Protein AF-Q5W5I7-F1 (afdb_monomer_lite)

Secondary structure (DSSP, 8-state):
-HHHHHHHHHTT-HHHHHHHHHHIIIIIIHHHHHHHHHHHT--BPPEEEEEEE--TTS-SPPEEEEEEES-BSS-----EEETTEEE-TT---PPP-----

Structure (mmCIF, N/CA/C/O backbone):
data_AF-Q5W5I7-F1
#
_entry.id   AF-Q5W5I7-F1
#
loop_
_atom_site.group_PDB
_atom_site.id
_atom_site.type_symbol
_atom_site.label_atom_id
_atom_site.label_alt_id
_atom_site.label_comp_id
_atom_site.label_asym_id
_atom_site.label_entity_id
_atom_site.label_seq_id
_atom_site.pdbx_PDB_ins_code
_atom_site.Cartn_x
_atom_site.Cartn_y
_atom_site.Cartn_z
_atom_site.occupancy
_atom_site.B_iso_or_equiv
_atom_site.auth_seq_id
_atom_site.auth_comp_id
_atom_site.auth_asym_id
_atom_site.auth_atom_id
_atom_site.pdbx_PDB_model_num
ATOM 1 N N . GLU A 1 1 ? 21.910 24.762 -19.775 1.00 78.44 1 GLU A N 1
ATOM 2 C CA . GLU A 1 1 ? 22.492 24.331 -21.070 1.00 78.44 1 GLU A CA 1
ATOM 3 C C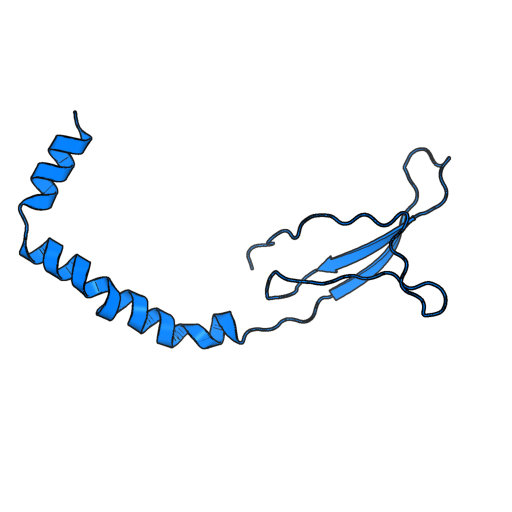 . GLU A 1 1 ? 22.920 22.861 -21.076 1.00 78.44 1 GLU A C 1
ATOM 5 O O . GLU A 1 1 ? 22.662 22.175 -22.059 1.00 78.44 1 GLU A O 1
ATOM 10 N N . GLU A 1 2 ? 23.474 22.331 -19.981 1.00 93.69 2 GLU A N 1
ATOM 11 C CA . GLU A 1 2 ? 23.962 20.941 -19.901 1.00 93.69 2 GLU A CA 1
ATOM 12 C C . GLU A 1 2 ? 22.920 19.862 -20.239 1.00 93.69 2 GLU A C 1
ATOM 14 O O . GLU A 1 2 ? 23.205 18.968 -21.033 1.00 93.69 2 GLU A O 1
ATOM 19 N N . GLY A 1 3 ? 21.687 19.967 -19.728 1.00 96.38 3 GLY A N 1
ATOM 20 C CA . GLY A 1 3 ? 20.622 18.998 -20.036 1.00 96.38 3 GLY A CA 1
ATOM 21 C C . GLY A 1 3 ? 20.327 18.863 -21.538 1.00 96.38 3 GLY A C 1
ATOM 22 O O . GLY A 1 3 ? 20.048 17.768 -22.022 1.00 96.38 3 GLY A O 1
ATOM 23 N N . VAL A 1 4 ? 20.475 19.951 -22.305 1.00 96.81 4 VAL A N 1
ATOM 24 C CA . VAL A 1 4 ? 20.296 19.941 -23.768 1.00 96.81 4 VAL A CA 1
ATOM 25 C C . VAL A 1 4 ? 21.453 19.216 -24.456 1.00 96.81 4 VAL A C 1
ATOM 27 O O . VAL A 1 4 ? 21.234 18.480 -25.416 1.00 96.81 4 VAL A O 1
ATOM 30 N N . MET A 1 5 ? 22.683 19.397 -23.970 1.00 96.25 5 MET A N 1
ATOM 31 C CA . MET A 1 5 ? 23.859 18.691 -24.482 1.00 96.25 5 MET A CA 1
ATOM 32 C C . MET A 1 5 ? 23.765 17.183 -24.216 1.00 96.25 5 MET A C 1
ATOM 34 O O . MET A 1 5 ? 23.986 16.392 -25.136 1.00 96.25 5 MET A O 1
ATOM 38 N N . TYR A 1 6 ? 23.375 16.783 -23.002 1.00 96.69 6 TYR A N 1
ATOM 39 C CA . TYR A 1 6 ? 23.155 15.375 -22.668 1.00 96.69 6 TYR A CA 1
ATOM 40 C C . TYR A 1 6 ? 22.057 14.755 -23.530 1.00 96.69 6 TYR A C 1
ATOM 42 O O . TYR A 1 6 ? 22.289 13.713 -24.138 1.00 96.69 6 TYR A O 1
ATOM 50 N N . ALA A 1 7 ? 20.911 15.428 -23.676 1.00 96.06 7 ALA A N 1
ATOM 51 C CA . ALA A 1 7 ? 19.825 14.949 -24.527 1.00 96.06 7 ALA A CA 1
ATOM 52 C C . ALA A 1 7 ? 20.258 14.807 -25.995 1.00 96.06 7 ALA A C 1
ATOM 54 O O . ALA A 1 7 ? 19.986 13.786 -26.620 1.00 96.06 7 ALA A O 1
ATOM 55 N N . LYS A 1 8 ? 20.989 15.785 -26.550 1.00 96.50 8 LYS A N 1
ATOM 56 C CA . LYS A 1 8 ? 21.516 15.701 -27.924 1.00 96.50 8 LYS A CA 1
ATOM 57 C C . LYS A 1 8 ? 22.454 14.516 -28.118 1.00 96.50 8 LYS A C 1
ATOM 59 O O . LYS A 1 8 ? 22.427 13.913 -29.183 1.00 96.50 8 LYS A O 1
ATOM 64 N N . ASN A 1 9 ? 23.295 14.206 -27.135 1.00 95.62 9 ASN A N 1
ATOM 65 C CA . ASN A 1 9 ? 24.205 13.068 -27.222 1.00 95.62 9 ASN A CA 1
ATOM 66 C C . ASN A 1 9 ? 23.467 11.738 -27.056 1.00 95.62 9 ASN A C 1
ATOM 68 O O . ASN A 1 9 ? 23.685 10.837 -27.859 1.00 95.62 9 ASN A O 1
ATOM 72 N N . PHE A 1 10 ? 22.554 11.647 -26.089 1.00 96.12 10 PHE A N 1
ATOM 73 C CA . PHE A 1 10 ? 21.711 10.472 -25.872 1.00 96.12 10 PHE A CA 1
ATOM 74 C C . PHE A 1 10 ? 20.850 10.151 -27.102 1.00 96.12 10 PHE A C 1
ATOM 76 O O . PHE A 1 10 ? 20.767 9.004 -27.526 1.00 96.12 10 PHE A O 1
ATOM 83 N N . ASN A 1 11 ? 20.294 11.179 -27.751 1.00 96.75 11 ASN A N 1
ATOM 84 C CA . ASN A 1 11 ? 19.416 11.017 -28.907 1.00 96.75 11 ASN A CA 1
ATOM 85 C C . ASN A 1 11 ? 20.130 10.554 -30.195 1.00 96.75 11 ASN A C 1
ATOM 87 O O . ASN A 1 11 ? 19.466 10.345 -31.210 1.00 96.75 11 ASN A O 1
ATOM 91 N N . LYS A 1 12 ? 21.463 10.417 -30.205 1.00 97.25 12 LYS A N 1
ATOM 92 C CA . LYS A 1 12 ? 22.208 9.966 -31.395 1.00 97.25 12 LYS A CA 1
ATOM 93 C C . LYS A 1 12 ? 22.068 8.468 -31.651 1.00 97.25 12 LYS A C 1
ATOM 95 O O . LYS A 1 12 ? 22.118 8.060 -32.808 1.00 97.25 12 LYS A O 1
ATOM 100 N N . ASP A 1 13 ? 21.881 7.664 -30.609 1.00 97.12 13 ASP A N 1
ATOM 101 C CA . ASP A 1 13 ? 21.774 6.212 -30.744 1.00 97.12 13 ASP A CA 1
ATOM 102 C C . ASP A 1 13 ? 20.312 5.780 -30.907 1.00 97.12 13 ASP A C 1
ATOM 104 O O . ASP A 1 13 ? 19.602 5.482 -29.948 1.00 97.12 13 ASP A O 1
ATOM 108 N N . GLN A 1 14 ? 19.844 5.758 -32.155 1.00 97.19 14 GLN A N 1
ATOM 109 C CA . GLN A 1 14 ? 18.462 5.388 -32.467 1.00 97.19 14 GLN A CA 1
ATOM 110 C C . GLN A 1 14 ? 18.147 3.918 -32.156 1.00 97.19 14 GLN A C 1
ATOM 112 O O . GLN A 1 14 ? 17.001 3.608 -31.832 1.00 97.19 14 GLN A O 1
ATOM 117 N N . ALA A 1 15 ? 19.138 3.022 -32.222 1.00 97.19 15 ALA A N 1
ATOM 118 C CA . ALA A 1 15 ? 18.942 1.608 -31.912 1.00 97.19 15 ALA A CA 1
ATOM 119 C C . ALA A 1 15 ? 18.702 1.417 -30.410 1.00 97.19 15 ALA A C 1
ATOM 121 O O . ALA A 1 15 ? 17.744 0.752 -30.013 1.00 97.19 15 ALA A O 1
ATOM 122 N N . TYR A 1 16 ? 19.506 2.084 -29.580 1.00 96.75 16 TYR A N 1
ATOM 123 C CA . TYR A 1 16 ? 19.314 2.082 -28.135 1.00 96.75 16 TYR A CA 1
ATOM 124 C C . TYR A 1 16 ? 17.979 2.722 -27.726 1.00 96.75 16 TYR A C 1
ATOM 126 O O . TYR A 1 16 ? 17.250 2.170 -26.902 1.00 96.75 16 TYR A O 1
ATOM 134 N N . LEU A 1 17 ? 17.593 3.844 -28.348 1.00 97.81 17 LEU A N 1
ATOM 135 C CA . LEU A 1 17 ? 16.282 4.456 -28.098 1.00 97.81 17 LEU A CA 1
ATOM 136 C C . LEU A 1 17 ? 15.119 3.532 -28.472 1.00 97.81 17 LEU A C 1
ATOM 138 O O . LEU A 1 17 ? 14.103 3.537 -27.778 1.00 97.81 17 LEU A O 1
ATOM 142 N N . GLN A 1 18 ? 15.237 2.770 -29.563 1.00 98.00 18 GLN A N 1
ATOM 143 C CA . GLN A 1 18 ? 14.204 1.809 -29.939 1.00 98.00 18 GLN A CA 1
ATOM 144 C C . GLN A 1 18 ? 14.100 0.691 -28.898 1.00 98.00 18 GLN A C 1
ATOM 146 O O . GLN A 1 18 ? 13.002 0.415 -28.426 1.00 98.00 18 GLN A O 1
ATOM 151 N N . GLN A 1 19 ? 15.233 0.153 -28.438 1.00 97.25 19 GLN A N 1
ATOM 152 C CA . GLN A 1 19 ? 15.253 -0.836 -27.362 1.00 97.25 19 GLN A CA 1
ATOM 153 C C . GLN A 1 19 ? 14.588 -0.308 -26.080 1.00 97.25 19 GLN A C 1
ATOM 155 O O . GLN A 1 19 ? 13.806 -1.026 -25.463 1.00 97.25 19 GLN A O 1
ATOM 160 N N . LEU A 1 20 ? 14.852 0.945 -25.685 1.00 97.25 20 LEU A N 1
ATOM 161 C CA . LEU A 1 20 ? 14.215 1.561 -24.514 1.00 97.25 20 LEU A CA 1
ATOM 162 C C . LEU A 1 20 ? 12.695 1.697 -24.663 1.00 97.25 20 LEU A C 1
ATOM 164 O O . LEU A 1 20 ? 11.973 1.514 -23.686 1.00 97.25 20 LEU A O 1
ATOM 168 N N . LYS A 1 21 ? 12.192 1.995 -25.866 1.00 97.25 21 LYS A N 1
ATOM 169 C CA . LYS A 1 21 ? 10.742 2.019 -26.122 1.00 97.25 21 LYS A CA 1
ATOM 170 C C . LYS A 1 21 ? 10.136 0.627 -25.963 1.00 97.25 21 LYS A C 1
ATOM 172 O O . LYS A 1 21 ? 9.094 0.485 -25.325 1.00 97.25 21 LYS A O 1
ATOM 177 N N . ASP A 1 22 ? 10.823 -0.390 -26.472 1.00 98.06 22 ASP A N 1
ATOM 178 C CA . ASP A 1 22 ? 10.365 -1.779 -26.427 1.00 98.06 22 ASP A CA 1
ATOM 179 C C . ASP A 1 22 ? 10.372 -2.356 -24.991 1.00 98.06 22 ASP A C 1
ATOM 181 O O . ASP A 1 22 ? 9.701 -3.358 -24.716 1.00 98.06 22 ASP A O 1
ATOM 185 N N . GLN A 1 23 ? 11.068 -1.720 -24.033 1.00 98.19 23 GLN A N 1
ATOM 186 C CA . GLN A 1 23 ? 11.055 -2.123 -22.616 1.00 98.19 23 GLN A CA 1
ATOM 187 C C . GLN A 1 23 ? 9.675 -2.008 -21.960 1.00 98.19 23 GLN A C 1
ATOM 189 O O . GLN A 1 23 ? 9.417 -2.718 -20.988 1.00 98.19 23 GLN A O 1
ATOM 194 N N . VAL A 1 24 ? 8.761 -1.183 -22.487 1.00 97.88 24 VAL A N 1
ATOM 195 C CA . VAL A 1 24 ? 7.383 -1.121 -21.967 1.00 97.88 24 VAL A CA 1
ATOM 196 C C . VAL A 1 24 ? 6.717 -2.494 -22.050 1.00 97.88 24 VAL A C 1
ATOM 198 O O . VAL A 1 24 ? 6.105 -2.943 -21.081 1.00 97.88 24 VAL A O 1
ATOM 201 N N . ASP A 1 25 ? 6.858 -3.177 -23.184 1.00 97.56 25 ASP A N 1
ATOM 202 C CA . ASP A 1 25 ? 6.236 -4.480 -23.405 1.00 97.56 25 ASP A CA 1
ATOM 203 C C . ASP A 1 25 ? 7.107 -5.621 -22.873 1.00 97.56 25 ASP A C 1
ATOM 205 O O . ASP A 1 25 ? 6.610 -6.517 -22.190 1.00 97.56 25 ASP A O 1
ATOM 209 N N . THR A 1 26 ? 8.412 -5.565 -23.145 1.00 97.00 26 THR A N 1
ATOM 210 C CA . THR A 1 26 ? 9.335 -6.670 -22.846 1.00 97.00 26 THR A CA 1
ATOM 211 C C . THR A 1 26 ? 9.760 -6.738 -21.382 1.00 97.00 26 THR A C 1
ATOM 213 O O . THR A 1 26 ? 10.040 -7.829 -20.893 1.00 97.00 26 THR A O 1
ATOM 216 N N . ILE A 1 27 ? 9.784 -5.605 -20.669 1.00 97.12 27 ILE A N 1
ATOM 217 C CA . ILE A 1 27 ? 10.179 -5.541 -19.256 1.00 97.12 27 ILE A CA 1
ATOM 218 C C . ILE A 1 27 ? 8.991 -5.159 -18.381 1.00 97.12 27 ILE A C 1
ATOM 220 O O . ILE A 1 27 ? 8.605 -5.945 -17.520 1.00 97.12 27 ILE A O 1
ATOM 224 N N . CYS A 1 28 ? 8.387 -3.984 -18.585 1.00 97.44 28 CYS A N 1
ATOM 225 C CA . CYS A 1 28 ? 7.385 -3.475 -17.648 1.00 97.44 28 CYS A CA 1
ATOM 226 C C . CYS A 1 28 ? 6.128 -4.349 -17.620 1.00 97.44 28 CYS A C 1
ATOM 228 O O . CYS A 1 28 ? 5.758 -4.829 -16.554 1.00 97.44 28 CYS A O 1
ATOM 230 N N . LYS A 1 29 ? 5.483 -4.594 -18.769 1.00 97.75 29 LYS A N 1
ATOM 231 C CA . LYS A 1 29 ? 4.270 -5.428 -18.826 1.00 97.75 29 LYS A CA 1
ATOM 232 C C . LYS A 1 29 ? 4.556 -6.884 -18.479 1.00 97.75 29 LYS A C 1
ATOM 234 O O . LYS A 1 29 ? 3.792 -7.467 -17.718 1.00 97.75 29 LYS A O 1
ATOM 239 N N . HIS A 1 30 ? 5.644 -7.447 -19.003 1.00 97.06 30 HIS A N 1
ATOM 240 C CA . HIS A 1 30 ? 6.043 -8.821 -18.706 1.00 97.06 30 HIS A CA 1
ATOM 241 C C . HIS A 1 30 ? 6.230 -9.050 -17.199 1.00 97.06 30 HIS A C 1
ATOM 243 O O . HIS A 1 30 ? 5.593 -9.929 -16.622 1.00 97.06 30 HIS A O 1
ATOM 249 N N . ASN A 1 31 ? 7.034 -8.210 -16.539 1.00 97.38 31 ASN A N 1
ATOM 250 C CA . ASN A 1 31 ? 7.272 -8.335 -15.103 1.00 97.38 31 ASN A CA 1
ATOM 251 C C . ASN A 1 31 ? 6.026 -7.980 -14.292 1.00 97.38 31 ASN A C 1
ATOM 253 O O . ASN A 1 31 ? 5.736 -8.662 -13.313 1.00 97.38 31 ASN A O 1
ATOM 257 N N . ALA A 1 32 ? 5.259 -6.962 -14.704 1.00 97.06 32 ALA A N 1
ATOM 258 C CA . ALA A 1 32 ? 3.994 -6.642 -14.053 1.00 97.06 32 ALA A CA 1
ATOM 259 C C . ALA A 1 32 ? 3.072 -7.863 -14.044 1.00 97.06 32 ALA A C 1
ATOM 261 O O . ALA A 1 32 ? 2.586 -8.209 -12.984 1.00 97.06 32 ALA A O 1
ATOM 262 N N . GLN A 1 33 ? 2.906 -8.573 -15.165 1.00 96.50 33 GLN A N 1
ATOM 263 C CA . GLN A 1 33 ? 2.093 -9.795 -15.223 1.00 96.50 33 GLN A CA 1
ATOM 264 C C . GLN A 1 33 ? 2.603 -10.908 -14.297 1.00 96.50 33 GLN A C 1
ATOM 266 O O . GLN A 1 33 ? 1.794 -11.599 -13.685 1.00 96.50 33 GLN A O 1
ATOM 271 N N . ILE A 1 34 ? 3.924 -11.078 -14.179 1.00 97.00 34 ILE A N 1
ATOM 272 C CA . ILE A 1 34 ? 4.527 -12.081 -13.286 1.00 97.00 34 ILE A CA 1
ATOM 273 C C . ILE A 1 34 ? 4.239 -11.758 -11.813 1.00 97.00 34 ILE A C 1
ATOM 275 O O . ILE A 1 34 ? 3.931 -12.663 -11.039 1.00 97.00 34 ILE A O 1
ATOM 279 N N . PHE A 1 35 ? 4.331 -10.483 -11.426 1.00 96.69 35 PHE A N 1
ATOM 280 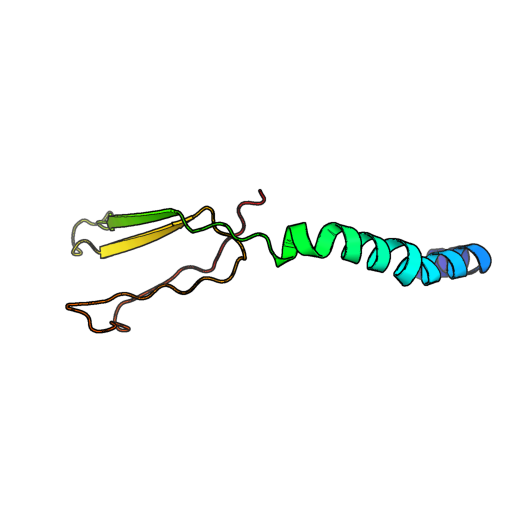C CA . PHE A 1 35 ? 4.204 -10.048 -10.032 1.00 96.69 35 PHE A CA 1
ATOM 281 C C . PHE A 1 35 ? 2.808 -9.532 -9.650 1.00 96.69 35 PHE A C 1
ATOM 283 O O . PHE A 1 35 ? 2.581 -9.258 -8.474 1.00 96.69 35 PHE A O 1
ATOM 290 N N . ASP A 1 36 ? 1.871 -9.411 -10.599 1.00 95.69 36 ASP A N 1
ATOM 291 C CA . ASP A 1 36 ? 0.581 -8.737 -10.390 1.00 95.69 36 ASP A CA 1
ATOM 292 C C . ASP A 1 36 ? -0.193 -9.354 -9.225 1.00 95.69 36 ASP A C 1
ATOM 294 O O . ASP A 1 36 ? -0.598 -8.633 -8.321 1.00 95.69 36 ASP A O 1
ATOM 298 N N . SER A 1 37 ? -0.315 -10.683 -9.184 1.00 95.38 37 SER A N 1
ATOM 299 C CA . SER A 1 37 ? -1.029 -11.389 -8.107 1.00 95.38 37 SER A CA 1
ATOM 300 C C . SER A 1 37 ? -0.350 -11.234 -6.744 1.00 95.38 37 SER A C 1
ATOM 302 O O . SER A 1 37 ? -1.017 -11.013 -5.735 1.00 95.38 37 SER A O 1
ATOM 304 N N . ALA A 1 38 ? 0.986 -11.263 -6.701 1.00 93.25 38 ALA A N 1
ATOM 305 C CA . ALA A 1 38 ? 1.750 -11.097 -5.465 1.00 93.25 38 ALA A CA 1
ATOM 306 C C . ALA A 1 38 ? 1.562 -9.708 -4.827 1.00 93.25 38 ALA A C 1
ATOM 308 O O . ALA A 1 38 ? 1.784 -9.555 -3.627 1.00 93.25 38 ALA A O 1
ATOM 309 N N . VAL A 1 39 ? 1.146 -8.713 -5.618 1.00 93.00 39 VAL A N 1
ATOM 310 C CA . VAL A 1 39 ? 0.843 -7.354 -5.154 1.00 93.00 39 VAL A CA 1
ATOM 311 C C . VAL A 1 39 ? -0.664 -7.155 -4.991 1.00 93.00 39 VAL A C 1
ATOM 313 O O . VAL A 1 39 ? -1.115 -6.783 -3.918 1.00 93.00 39 VAL A O 1
ATOM 316 N N . ARG A 1 40 ? -1.469 -7.406 -6.028 1.00 93.25 40 ARG A N 1
ATOM 317 C CA . ARG A 1 40 ? -2.909 -7.103 -6.041 1.00 93.25 40 ARG A CA 1
ATOM 318 C C . ARG A 1 40 ? -3.750 -8.042 -5.196 1.00 93.25 40 ARG A C 1
ATOM 320 O O . ARG A 1 40 ? -4.720 -7.586 -4.597 1.00 93.25 40 ARG A O 1
ATOM 327 N N . ASP A 1 41 ? -3.397 -9.323 -5.169 1.00 94.88 41 ASP A N 1
ATOM 328 C CA . ASP A 1 41 ? -4.184 -10.335 -4.462 1.00 94.88 41 ASP A CA 1
ATOM 329 C C . ASP A 1 41 ? -3.702 -10.512 -3.017 1.00 94.88 41 ASP A C 1
ATOM 331 O O . ASP A 1 41 ? -4.400 -11.108 -2.190 1.00 94.88 41 ASP A O 1
ATOM 335 N N . LYS A 1 42 ? -2.523 -9.966 -2.677 1.00 94.75 42 LYS A N 1
ATOM 336 C CA . LYS A 1 42 ? -2.027 -9.940 -1.300 1.00 94.75 42 LYS A CA 1
ATOM 337 C C . LYS A 1 42 ? -3.038 -9.194 -0.439 1.00 94.75 42 LYS A C 1
ATOM 339 O O . LYS A 1 42 ? -3.411 -8.060 -0.711 1.00 94.75 42 LYS A O 1
ATOM 344 N N . THR A 1 43 ? -3.487 -9.855 0.618 1.00 96.12 43 THR A N 1
ATOM 345 C CA . THR A 1 43 ? -4.350 -9.260 1.633 1.00 96.12 43 THR A CA 1
ATOM 346 C C . THR A 1 43 ? -3.841 -9.689 2.992 1.00 96.12 43 THR A C 1
ATOM 348 O O . THR A 1 43 ? -3.714 -10.884 3.265 1.00 96.12 43 THR A O 1
ATOM 351 N N . VAL A 1 44 ? -3.574 -8.713 3.850 1.00 96.06 44 VAL A N 1
ATOM 352 C CA . VAL A 1 44 ? -3.174 -8.945 5.237 1.00 96.06 44 VAL A CA 1
ATOM 353 C C . VAL A 1 44 ? -4.217 -8.289 6.128 1.00 96.06 44 VAL A C 1
ATOM 355 O O . VAL A 1 44 ? -4.574 -7.126 5.937 1.00 96.06 44 VAL A O 1
ATOM 358 N N . LYS A 1 45 ? -4.775 -9.070 7.057 1.00 96.69 45 LYS A N 1
ATOM 359 C CA . LYS A 1 45 ? -5.801 -8.578 7.981 1.00 96.69 45 LYS A CA 1
ATOM 360 C C . LYS A 1 45 ? -5.156 -7.650 9.012 1.00 96.69 45 LYS A C 1
ATOM 362 O O . LYS A 1 45 ? -4.132 -8.043 9.560 1.00 96.69 45 LYS A O 1
ATOM 367 N N . PRO A 1 46 ? -5.786 -6.512 9.354 1.00 96.62 46 PRO A N 1
ATOM 368 C CA . PRO A 1 46 ? -5.241 -5.613 10.357 1.00 96.62 46 PRO A CA 1
ATOM 369 C C . PRO A 1 46 ? -5.193 -6.259 11.732 1.00 96.62 46 PRO A C 1
ATOM 371 O O . PRO A 1 46 ? -6.160 -6.883 12.184 1.00 96.62 46 PRO A O 1
ATOM 374 N N . MET A 1 47 ? -4.096 -6.004 12.432 1.00 96.44 47 MET A N 1
ATOM 375 C CA . MET A 1 47 ? -4.023 -6.162 13.871 1.00 96.44 47 MET A CA 1
ATOM 376 C C . MET A 1 47 ? -4.606 -4.909 14.528 1.00 96.44 47 MET A C 1
ATOM 378 O O . MET A 1 47 ? -4.096 -3.803 14.351 1.00 96.44 47 MET A O 1
ATOM 382 N N . VAL A 1 48 ? -5.693 -5.080 15.283 1.00 97.19 48 VAL A N 1
ATOM 383 C CA . VAL A 1 48 ? -6.428 -3.968 15.898 1.00 97.19 48 VAL A CA 1
ATOM 384 C C . VAL A 1 48 ? -6.268 -3.996 17.410 1.00 97.19 48 VAL A C 1
ATOM 386 O O . VAL A 1 48 ? -6.583 -4.992 18.059 1.00 97.19 48 VAL A O 1
ATOM 389 N N . THR A 1 49 ? -5.833 -2.873 17.976 1.00 97.38 49 THR A N 1
ATOM 390 C CA . THR A 1 49 ? -5.755 -2.658 19.423 1.00 97.38 49 THR A CA 1
ATOM 391 C C . THR A 1 49 ? -6.672 -1.515 19.833 1.00 97.38 49 THR A C 1
ATOM 393 O O . THR A 1 49 ? -6.602 -0.420 19.277 1.00 97.38 49 THR A O 1
ATOM 396 N N . LEU A 1 50 ? -7.511 -1.759 20.840 1.00 96.94 50 LEU A N 1
ATOM 397 C CA . LEU A 1 50 ? -8.359 -0.748 21.461 1.00 96.94 50 LEU A CA 1
ATOM 398 C C . LEU A 1 50 ? -7.812 -0.404 22.848 1.00 96.94 50 LEU A C 1
ATOM 400 O O . LEU A 1 50 ? -7.650 -1.287 23.689 1.00 96.94 50 LEU A O 1
ATOM 404 N N . SER A 1 51 ? -7.557 0.877 23.100 1.00 95.44 51 SER A N 1
ATOM 405 C CA . SER A 1 51 ? -7.022 1.350 24.379 1.00 95.44 51 SER A CA 1
ATOM 406 C C . SER A 1 51 ? -7.733 2.609 24.868 1.00 95.44 51 SER A C 1
ATOM 408 O O . SER A 1 51 ? -8.212 3.417 24.077 1.00 95.44 51 SER A O 1
ATOM 410 N N . ALA A 1 52 ? -7.814 2.775 26.189 1.00 94.88 52 ALA A N 1
ATOM 411 C CA . ALA A 1 52 ? -8.239 4.024 26.812 1.00 94.88 52 ALA A CA 1
ATOM 412 C C . ALA A 1 52 ? -7.003 4.884 27.099 1.00 94.88 52 ALA A C 1
ATOM 414 O O . ALA A 1 52 ? -6.146 4.502 27.898 1.00 94.88 52 ALA A O 1
ATOM 415 N N . VAL A 1 53 ? -6.920 6.048 26.463 1.00 92.44 53 VAL A N 1
ATOM 416 C CA . VAL A 1 53 ? -5.779 6.961 26.559 1.00 92.44 53 VAL A CA 1
ATOM 417 C C . VAL A 1 53 ? -6.204 8.208 27.324 1.00 92.44 53 VAL A C 1
ATOM 419 O O . VAL A 1 53 ? -7.193 8.855 26.982 1.00 92.44 53 VAL A O 1
ATOM 422 N N . LYS A 1 54 ? -5.459 8.559 28.374 1.00 90.25 54 LYS A N 1
ATOM 423 C CA . LYS A 1 54 ? -5.618 9.837 29.079 1.00 90.25 54 LYS A CA 1
ATOM 424 C C . LYS A 1 54 ? -4.618 10.843 28.534 1.00 90.25 54 LYS A C 1
ATOM 426 O O . LYS A 1 54 ? -3.454 10.504 28.332 1.00 90.25 54 LYS A O 1
ATOM 431 N N . GLN A 1 55 ? -5.062 12.078 28.334 1.00 83.12 55 GLN A N 1
ATOM 432 C CA . GLN A 1 55 ? -4.147 13.165 28.004 1.00 83.12 55 GLN A CA 1
ATOM 433 C C . GLN A 1 55 ? -3.213 13.453 29.186 1.00 83.12 55 GLN A C 1
ATOM 435 O O . GLN A 1 55 ? -3.577 13.244 30.346 1.00 83.12 55 GLN A O 1
ATOM 440 N N . ALA A 1 56 ? -2.008 13.943 28.885 1.00 81.06 56 ALA A N 1
ATOM 441 C CA . ALA A 1 56 ? -0.968 14.206 29.881 1.00 81.06 56 ALA A CA 1
ATOM 442 C C . ALA A 1 56 ? -1.396 15.221 30.957 1.00 81.06 56 ALA A C 1
ATOM 444 O O . ALA A 1 56 ? -0.872 15.199 32.067 1.00 81.06 56 ALA A O 1
ATOM 445 N N . ASP A 1 57 ? -2.361 16.090 30.648 1.00 82.94 57 ASP A N 1
ATOM 446 C CA . ASP A 1 57 ? -2.884 17.077 31.591 1.00 82.94 57 ASP A CA 1
ATOM 447 C C . ASP A 1 57 ? -3.799 16.482 32.677 1.00 82.94 57 ASP A C 1
ATOM 449 O O . ASP A 1 57 ? -4.088 17.159 33.664 1.00 82.94 57 ASP A O 1
ATOM 453 N N . GLY A 1 58 ? -4.265 15.237 32.506 1.00 78.31 58 GLY A N 1
ATOM 454 C CA . GLY A 1 58 ? -5.133 14.512 33.437 1.00 78.31 58 GLY A CA 1
ATOM 455 C C . GLY A 1 58 ? -6.511 15.139 33.690 1.00 78.31 58 GLY A C 1
ATOM 456 O O . GLY A 1 58 ? -7.288 14.583 34.467 1.00 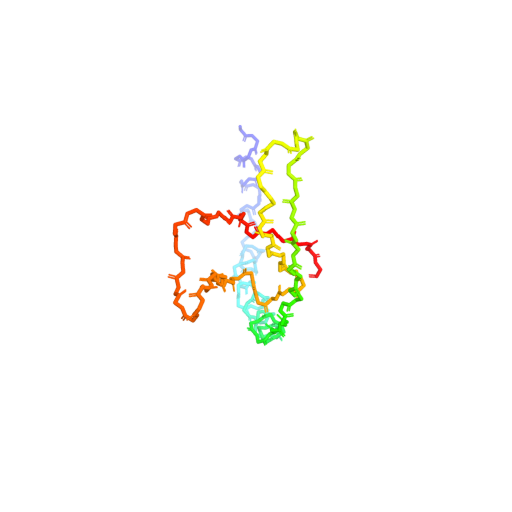78.31 58 GLY A O 1
ATOM 457 N N . ARG A 1 59 ? -6.824 16.281 33.065 1.00 84.25 59 ARG A N 1
ATOM 458 C CA . ARG A 1 59 ? -8.069 17.040 33.274 1.00 84.25 59 ARG A CA 1
ATOM 459 C C . ARG A 1 59 ? -9.193 16.543 32.381 1.00 84.25 59 ARG A C 1
ATOM 461 O O . ARG A 1 59 ? -10.359 16.627 32.759 1.00 84.25 59 ARG A O 1
ATOM 468 N N . HIS A 1 60 ? -8.838 16.026 31.212 1.00 83.19 60 HIS A N 1
ATOM 469 C CA . HIS A 1 60 ? -9.797 15.498 30.258 1.00 83.19 60 HIS A CA 1
ATOM 470 C C . HIS A 1 60 ? -10.108 14.021 30.549 1.00 83.19 60 HIS A C 1
ATOM 472 O O . HIS A 1 60 ? -9.211 13.265 30.946 1.00 83.19 60 HIS A O 1
ATOM 478 N N . PRO A 1 61 ? -11.363 13.578 30.340 1.00 86.81 61 PRO A N 1
ATOM 479 C CA . PRO A 1 61 ? -11.701 12.161 30.355 1.00 86.81 61 PRO A CA 1
ATOM 480 C C . PRO A 1 61 ? -10.825 11.357 29.388 1.00 86.81 61 PRO A C 1
ATOM 482 O O . PRO A 1 61 ? -10.317 11.886 28.399 1.00 86.81 61 PRO A O 1
ATOM 485 N N . ALA A 1 62 ? -10.664 10.062 29.665 1.00 89.81 62 ALA A N 1
ATOM 486 C CA . ALA A 1 62 ? -9.969 9.175 28.741 1.00 89.81 62 ALA A CA 1
ATOM 487 C C . ALA A 1 62 ? -10.723 9.103 27.404 1.00 89.81 62 ALA A C 1
ATOM 489 O O . ALA A 1 62 ? -11.950 8.994 27.386 1.00 89.81 62 ALA A O 1
ATOM 490 N N . VAL A 1 63 ? -9.976 9.121 26.304 1.00 92.06 63 VAL A N 1
ATOM 491 C CA . VAL A 1 63 ? -10.493 8.874 24.956 1.00 92.06 63 VAL A CA 1
ATOM 492 C C . VAL A 1 63 ? -10.196 7.436 24.552 1.00 92.06 63 VAL A C 1
ATOM 494 O O . VAL A 1 63 ? -9.215 6.844 25.006 1.00 92.06 63 VAL A O 1
ATOM 497 N N . LEU A 1 64 ? -11.044 6.859 23.706 1.00 94.56 64 LEU A N 1
ATOM 498 C CA . LEU A 1 64 ? -10.764 5.556 23.115 1.00 94.56 64 LEU A CA 1
ATOM 499 C C . LEU A 1 64 ? -9.885 5.746 21.879 1.00 94.56 64 LEU A C 1
ATOM 501 O O . LEU A 1 64 ? -10.222 6.516 20.984 1.00 94.56 64 LEU A O 1
ATOM 505 N N . MET A 1 65 ? -8.770 5.027 21.833 1.00 95.44 65 MET A N 1
ATOM 506 C CA . MET A 1 65 ? -7.857 4.993 20.700 1.00 95.44 65 MET A CA 1
ATOM 507 C C . MET A 1 65 ? -7.905 3.603 20.070 1.00 95.44 65 MET A C 1
ATOM 509 O O . MET A 1 65 ? -7.615 2.603 20.730 1.00 95.44 65 MET A O 1
ATOM 513 N N . CYS A 1 66 ? -8.296 3.560 18.798 1.00 96.19 66 CYS A N 1
ATOM 514 C CA . CYS A 1 66 ? -8.241 2.370 17.960 1.00 96.19 66 CYS A CA 1
ATOM 515 C C . CYS A 1 66 ? -7.002 2.473 17.074 1.00 96.19 66 CYS A C 1
ATOM 517 O O . CYS A 1 66 ? -6.939 3.347 16.210 1.00 96.19 66 CYS A O 1
ATOM 519 N N . SER A 1 67 ? -6.044 1.579 17.278 1.00 96.00 67 SER A N 1
ATOM 520 C CA . SER A 1 67 ? -4.846 1.483 16.452 1.00 96.00 67 SER A CA 1
ATOM 521 C C . SER A 1 67 ? -4.943 0.248 15.562 1.00 96.00 67 SER A C 1
ATOM 523 O O . SER A 1 67 ? -5.182 -0.847 16.071 1.00 96.00 67 SER A O 1
ATOM 525 N N . ALA A 1 68 ? -4.780 0.424 14.251 1.00 96.62 68 ALA A N 1
ATOM 526 C CA . ALA A 1 68 ? -4.783 -0.648 13.259 1.00 96.62 68 ALA A CA 1
ATOM 527 C C . ALA A 1 68 ? -3.419 -0.694 12.559 1.00 96.62 68 ALA A C 1
ATOM 529 O O . ALA A 1 68 ? -2.983 0.319 12.016 1.00 96.62 68 ALA A O 1
ATOM 530 N N . TYR A 1 69 ? -2.764 -1.853 12.592 1.00 95.38 69 TYR A N 1
ATOM 531 C CA . TYR A 1 69 ? -1.417 -2.071 12.056 1.00 95.38 69 TYR A CA 1
ATOM 532 C C . TYR A 1 69 ? -1.359 -3.340 11.204 1.00 95.38 69 TYR A C 1
ATOM 534 O O . TYR A 1 69 ? -2.298 -4.139 11.237 1.00 95.38 69 TYR A O 1
ATOM 542 N N . GLU A 1 70 ? -0.251 -3.520 10.479 1.00 95.00 70 GLU A N 1
ATOM 543 C CA . GLU A 1 70 ? 0.088 -4.757 9.759 1.00 95.00 70 GLU A CA 1
ATOM 544 C C . GLU A 1 70 ? -1.017 -5.201 8.791 1.00 95.00 70 GLU A C 1
ATOM 546 O O . GLU A 1 70 ? -1.458 -6.350 8.788 1.00 95.00 70 GLU A O 1
ATOM 551 N N . PHE A 1 71 ? -1.527 -4.268 7.989 1.00 95.31 71 PHE A N 1
ATOM 552 C CA . PHE A 1 71 ? -2.556 -4.561 7.000 1.00 95.31 71 PHE A CA 1
ATOM 553 C C . PHE A 1 71 ? -2.126 -4.144 5.607 1.00 95.31 71 PHE A C 1
ATOM 555 O O . PHE A 1 71 ? -1.380 -3.191 5.410 1.00 95.31 71 PHE A O 1
ATOM 562 N N . TYR A 1 72 ? -2.650 -4.865 4.626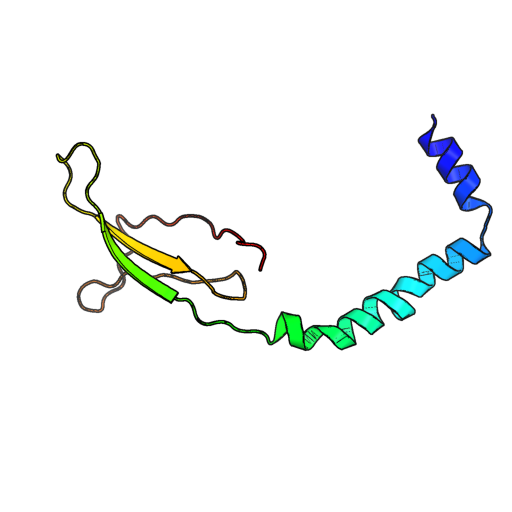 1.00 95.81 72 TYR A N 1
ATOM 563 C CA . TYR A 1 72 ? -2.426 -4.584 3.220 1.00 95.81 72 TYR A CA 1
ATOM 564 C C . TYR A 1 72 ? -3.677 -4.993 2.433 1.00 95.81 72 TYR A C 1
ATOM 566 O O . TYR A 1 72 ? -4.227 -6.065 2.721 1.00 95.81 72 TYR A O 1
ATOM 574 N N . PRO A 1 73 ? -4.124 -4.206 1.436 1.00 94.31 73 PRO A N 1
ATOM 575 C CA . PRO A 1 73 ? -3.539 -2.948 0.943 1.00 94.31 73 PRO A CA 1
ATOM 576 C C . PRO A 1 73 ? -3.797 -1.739 1.866 1.00 94.31 73 PRO A C 1
ATOM 578 O O . PRO A 1 73 ? -4.554 -1.837 2.823 1.00 94.31 73 PRO A O 1
ATOM 581 N N . GLU A 1 74 ? -3.202 -0.586 1.537 1.00 92.56 74 GLU A N 1
ATOM 582 C CA . GLU A 1 74 ? -3.231 0.670 2.322 1.00 92.56 74 GLU A CA 1
ATOM 583 C C . GLU A 1 74 ? -4.635 1.160 2.711 1.00 92.56 74 GLU A C 1
ATOM 585 O O . GLU A 1 74 ? -4.811 1.816 3.731 1.00 92.56 74 GLU A O 1
ATOM 590 N N . LYS A 1 75 ? -5.662 0.876 1.906 1.00 91.81 75 LYS A N 1
ATOM 591 C CA . LYS A 1 75 ? -7.000 1.426 2.152 1.00 91.81 75 LYS A CA 1
ATOM 592 C C . LYS A 1 75 ? -7.721 0.653 3.250 1.00 91.81 75 LYS A C 1
ATOM 594 O O . LYS A 1 75 ? -8.072 -0.511 3.060 1.00 91.81 75 LYS A O 1
ATOM 599 N N . ILE A 1 76 ? -8.068 1.346 4.333 1.00 94.62 76 ILE A N 1
ATOM 600 C CA . ILE A 1 76 ? -8.870 0.814 5.439 1.00 94.62 76 ILE A CA 1
ATOM 601 C C . ILE A 1 76 ? -10.053 1.734 5.759 1.00 94.62 76 ILE A C 1
ATOM 603 O O . ILE A 1 76 ? -10.044 2.931 5.485 1.00 94.62 76 ILE A O 1
ATOM 607 N N . LYS A 1 77 ? -11.115 1.170 6.341 1.00 93.94 77 LYS A N 1
ATOM 608 C CA . LYS A 1 77 ? -12.240 1.934 6.887 1.00 93.94 77 LYS A CA 1
ATOM 609 C C . LYS A 1 77 ? -12.448 1.558 8.345 1.00 93.94 77 LYS A C 1
ATOM 611 O O . LYS A 1 77 ? -12.720 0.399 8.648 1.00 93.94 77 LYS A O 1
ATOM 616 N N . VAL A 1 78 ? -12.379 2.550 9.227 1.00 94.62 78 VAL A N 1
ATOM 617 C CA . VAL A 1 78 ? -12.625 2.394 10.665 1.00 94.62 78 VAL A CA 1
ATOM 618 C C . VAL A 1 78 ? -13.901 3.146 11.035 1.00 94.62 78 VAL A C 1
ATOM 620 O O . VAL A 1 78 ? -14.128 4.266 10.582 1.00 94.62 78 VAL A O 1
ATOM 623 N N . SER A 1 79 ? -14.758 2.526 11.843 1.00 95.19 79 SER A N 1
ATOM 624 C CA . SER A 1 79 ? -15.999 3.132 12.334 1.00 95.19 79 SER A CA 1
ATOM 625 C C . SER A 1 79 ? -16.195 2.831 13.810 1.00 95.19 79 SER A C 1
ATOM 627 O O . SER A 1 79 ? -15.992 1.697 14.240 1.00 95.19 79 SER A O 1
ATOM 629 N N . TRP A 1 80 ? -16.661 3.825 14.560 1.00 96.31 80 TRP A N 1
ATOM 630 C CA . TRP A 1 80 ? -17.045 3.660 15.956 1.00 96.31 80 TRP A CA 1
ATOM 631 C C . TRP A 1 80 ? -18.537 3.396 16.070 1.00 96.31 80 TRP A C 1
ATOM 633 O O . TRP A 1 80 ? -19.340 4.036 15.392 1.00 96.31 80 TRP A O 1
ATOM 643 N N . LEU A 1 81 ? -18.903 2.453 16.936 1.00 96.31 81 LEU A N 1
ATOM 644 C CA . LEU A 1 81 ? -20.292 2.146 17.245 1.00 96.31 81 LEU A CA 1
ATOM 645 C C . LEU A 1 81 ? -20.547 2.374 18.736 1.00 96.31 81 LEU A C 1
ATOM 647 O O . LEU A 1 81 ? -19.738 1.986 19.581 1.00 96.31 81 LEU A O 1
ATOM 651 N N . ARG A 1 82 ? -21.700 2.956 19.063 1.00 95.19 82 ARG A N 1
ATOM 652 C CA . ARG A 1 82 ? -22.228 3.053 20.427 1.00 95.19 82 ARG A CA 1
ATOM 653 C C . ARG A 1 82 ? -23.583 2.367 20.444 1.00 95.19 82 ARG A C 1
ATOM 655 O O . ARG A 1 82 ? -24.493 2.789 19.745 1.00 95.19 82 ARG A O 1
ATOM 662 N N . ASN A 1 83 ? -23.702 1.290 21.219 1.00 96.50 83 ASN A N 1
ATOM 663 C CA . ASN A 1 83 ? -24.919 0.471 21.288 1.00 96.50 83 ASN A CA 1
ATOM 664 C C . ASN A 1 83 ? -25.405 -0.032 19.912 1.00 96.50 83 ASN A C 1
ATOM 666 O O . ASN A 1 83 ? -26.601 -0.153 19.679 1.00 96.50 83 ASN A O 1
ATOM 670 N N . GLY A 1 84 ? -24.474 -0.319 18.997 1.00 96.31 84 GLY A N 1
ATOM 671 C CA . GLY A 1 84 ? -24.787 -0.791 17.644 1.00 96.31 84 GLY A CA 1
ATOM 672 C C . GLY A 1 84 ? -25.027 0.314 16.608 1.00 96.31 84 GLY A C 1
ATOM 673 O O . GLY A 1 84 ? -25.073 0.010 15.420 1.00 96.31 84 GLY A O 1
ATOM 674 N N . GLU A 1 85 ? -25.106 1.582 17.014 1.00 97.44 85 GLU A N 1
ATOM 675 C CA . GLU A 1 85 ? -25.290 2.716 16.102 1.00 97.44 85 GLU A CA 1
ATOM 676 C C . GLU A 1 85 ? -23.958 3.403 15.784 1.00 97.44 85 GLU A C 1
ATOM 678 O O . GLU A 1 85 ? -23.118 3.586 16.668 1.00 97.44 85 GLU A O 1
ATOM 683 N N . VAL A 1 86 ? -23.755 3.785 14.519 1.00 96.88 86 VAL A N 1
ATOM 684 C CA . VAL A 1 86 ? -22.525 4.453 14.065 1.00 96.88 86 VAL A CA 1
ATOM 685 C C . VAL A 1 86 ? -22.434 5.853 14.667 1.00 96.88 86 VAL A C 1
ATOM 687 O O . VAL A 1 86 ? -23.350 6.660 14.528 1.00 96.88 86 VAL A O 1
ATOM 690 N N . VAL A 1 87 ? -21.292 6.159 15.280 1.00 96.06 87 VAL A N 1
ATOM 691 C CA . VAL A 1 87 ? -20.981 7.485 15.819 1.00 96.06 87 VAL A CA 1
ATOM 692 C C . VAL A 1 87 ? -19.983 8.177 14.900 1.00 96.06 87 VAL A C 1
ATOM 694 O O . VAL A 1 87 ? -18.913 7.643 14.612 1.00 96.06 87 VAL A O 1
ATOM 697 N N . THR A 1 88 ? -20.334 9.381 14.454 1.00 94.44 88 THR A N 1
ATOM 698 C CA . THR A 1 88 ? -19.477 10.231 13.610 1.00 94.44 88 THR A CA 1
ATOM 699 C C . THR A 1 88 ? -19.039 11.516 14.310 1.00 94.44 88 THR A C 1
ATOM 701 O O . THR A 1 88 ? -18.145 12.201 13.827 1.00 94.44 88 THR A O 1
ATOM 704 N N . THR A 1 89 ? -19.676 11.868 15.427 1.00 92.75 89 THR A N 1
ATOM 705 C CA . THR A 1 89 ? -19.332 13.039 16.241 1.00 92.75 89 THR A CA 1
ATOM 706 C C . THR A 1 89 ? -18.153 12.721 17.153 1.00 92.75 89 THR A C 1
ATOM 708 O O . THR A 1 89 ? -18.092 11.624 17.705 1.00 92.75 89 THR A O 1
ATOM 711 N N . ASP A 1 90 ? -17.247 13.682 17.340 1.00 87.94 90 ASP A N 1
ATOM 712 C CA . ASP A 1 90 ? -16.077 13.567 18.227 1.00 87.94 90 ASP A CA 1
ATOM 713 C C . ASP A 1 90 ? -15.134 12.393 17.893 1.00 87.94 90 ASP A C 1
ATOM 715 O O . ASP A 1 90 ? -14.426 11.874 18.756 1.00 87.94 90 ASP A O 1
ATOM 719 N N . VAL A 1 91 ? -15.110 11.979 16.622 1.00 93.00 91 VAL A N 1
ATOM 720 C CA . VAL A 1 91 ? -14.181 10.979 16.088 1.00 93.00 91 VAL A CA 1
ATOM 721 C C . VAL A 1 91 ? -13.136 11.682 15.234 1.00 93.00 91 VAL A C 1
ATOM 723 O O . VAL A 1 91 ? -13.466 12.445 14.328 1.00 93.00 91 VAL A O 1
ATOM 726 N N . THR A 1 92 ? -11.869 11.381 15.490 1.00 92.94 92 THR A N 1
ATOM 727 C CA . THR A 1 92 ? -10.746 11.796 14.649 1.00 92.94 92 THR A CA 1
ATOM 728 C C . THR A 1 92 ? -9.981 10.572 14.161 1.00 92.94 92 THR A C 1
ATOM 730 O O . THR A 1 92 ? -10.046 9.489 14.746 1.00 92.94 92 THR A O 1
ATOM 733 N N . SER A 1 93 ? -9.287 10.715 13.037 1.00 92.81 93 SER A N 1
ATOM 734 C CA . SER A 1 93 ? -8.452 9.662 12.461 1.00 92.81 93 SER A CA 1
ATOM 735 C C . SER A 1 93 ? -7.177 10.280 11.913 1.00 92.81 93 SER A C 1
ATOM 737 O O . SER A 1 93 ? -7.182 11.419 11.444 1.00 92.81 93 SER A O 1
ATOM 739 N N . THR A 1 94 ? -6.082 9.540 12.008 1.00 92.50 94 THR A N 1
ATOM 740 C CA . THR A 1 94 ? -4.831 9.882 11.333 1.00 92.50 94 THR A CA 1
ATOM 741 C C . THR A 1 94 ? -4.861 9.353 9.905 1.00 92.50 94 THR A C 1
ATOM 743 O O . THR A 1 94 ? -5.615 8.427 9.608 1.00 92.50 94 THR A O 1
ATOM 746 N N . MET A 1 95 ? -4.033 9.929 9.033 1.00 91.12 95 MET A N 1
ATOM 747 C CA . MET A 1 95 ? -3.771 9.333 7.721 1.00 91.12 95 MET A CA 1
ATOM 748 C C . MET A 1 95 ? -3.071 7.983 7.893 1.00 91.12 95 MET A C 1
ATOM 750 O O . MET A 1 95 ? -2.352 7.770 8.877 1.00 91.12 95 MET A O 1
ATOM 754 N N . GLU A 1 96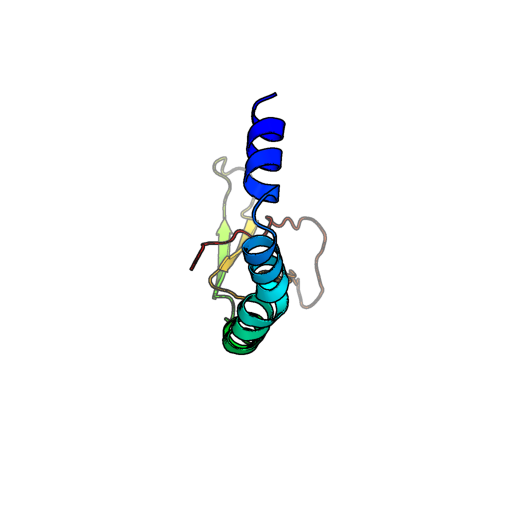 ? -3.284 7.090 6.935 1.00 91.25 96 GLU A N 1
ATOM 755 C CA . GLU A 1 96 ? -2.549 5.840 6.817 1.00 91.25 96 GLU A CA 1
ATOM 756 C C . GLU A 1 96 ? -1.055 6.126 6.595 1.00 91.25 96 GLU A C 1
ATOM 758 O O . GLU A 1 96 ? -0.672 7.101 5.944 1.00 91.25 96 GLU A O 1
ATOM 763 N N . MET A 1 97 ? -0.194 5.300 7.188 1.00 92.12 97 MET A N 1
ATOM 764 C CA . MET A 1 97 ? 1.258 5.435 7.081 1.00 92.12 97 MET A CA 1
ATOM 765 C C . MET A 1 97 ? 1.844 4.089 6.680 1.00 92.12 97 MET A C 1
ATOM 767 O O . MET A 1 97 ? 1.599 3.095 7.358 1.00 92.12 97 MET A O 1
ATOM 771 N N . ALA A 1 98 ? 2.617 4.076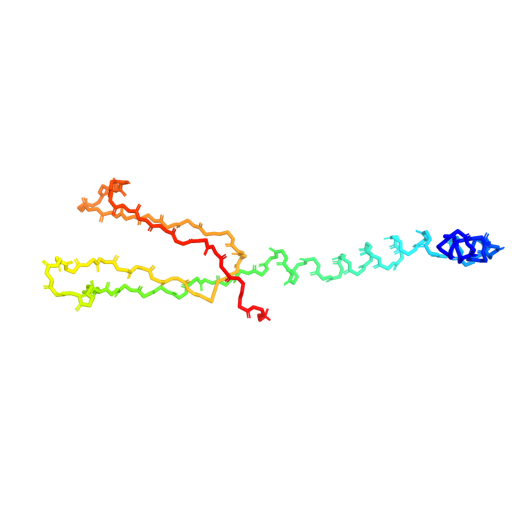 5.595 1.00 93.06 98 ALA A N 1
ATOM 772 C CA . ALA A 1 98 ? 3.354 2.894 5.172 1.00 93.06 98 ALA A CA 1
ATOM 773 C C . ALA A 1 98 ? 4.521 2.622 6.135 1.00 93.06 98 ALA A C 1
ATOM 775 O O . ALA A 1 98 ? 5.296 3.526 6.454 1.00 93.06 98 ALA A O 1
ATOM 776 N N . ASP A 1 99 ? 4.640 1.375 6.573 1.00 92.38 99 ASP A N 1
ATOM 777 C CA . ASP A 1 99 ? 5.737 0.834 7.383 1.00 92.38 99 ASP A CA 1
ATOM 778 C C . ASP A 1 99 ? 6.916 0.341 6.524 1.00 92.38 99 ASP A C 1
ATOM 780 O O . ASP A 1 99 ? 8.061 0.401 6.973 1.00 92.38 99 ASP A O 1
ATOM 784 N N . GLY A 1 100 ? 6.653 -0.037 5.269 1.00 91.38 100 GLY A N 1
ATOM 785 C CA . GLY A 1 100 ? 7.667 -0.324 4.250 1.00 91.38 100 GLY A CA 1
ATOM 786 C C . GLY A 1 100 ? 8.137 -1.779 4.202 1.00 91.38 100 GLY A C 1
ATOM 787 O O . GLY A 1 100 ? 9.255 -2.020 3.738 1.00 91.38 100 GLY A O 1
ATOM 788 N N . ASP A 1 101 ? 7.317 -2.711 4.692 1.00 84.31 101 ASP A N 1
ATOM 789 C CA . ASP A 1 101 ? 7.565 -4.159 4.694 1.00 84.31 101 ASP A CA 1
ATOM 790 C C . ASP A 1 101 ? 7.097 -4.914 3.424 1.00 84.31 101 ASP A C 1
ATOM 792 O O . ASP A 1 101 ? 6.454 -4.323 2.520 1.00 84.31 101 ASP A O 1
#

InterPro domains:
  IPR000353 MHC class II, beta chain, N-terminal [PF00969] (4-35)
  IPR003597 Immunoglobulin C1-set [PF07654] (52-101)
  IPR007110 Immunoglobulin-like domain [PS50835] (46-101)
  IPR011162 MHC classes I/II-like antigen recognition protein [SSF54452] (1-42)
  IPR013783 Immunoglobulin-like fold [G3DSA:2.60.40.10] (41-101)
  IPR014745 MHC class II, alpha/beta chain, N-terminal [G3DSA:3.10.320.10] (1-40)
  IPR036179 Immunoglobulin-like domain superfamily [SSF48726] (42-100)
  IPR050160 Major Histocompatibility Complex/Immunoglobulin [PTHR19944] (7-101)

Sequence (101 aa):
EEGVMYAKNFNKDQAYLQQLKDQVDTICKHNAQIFDSAVRDKTVKPMVTLSAVKQADGRHPAVLMCSAYEFYPEKIKVSWLRNGEVVTTDVTSTMEMADGD

Organism: Tinca tinca (NCBI:txid27717)

pLDDT: mean 94.19, std 4.26, range [78.31, 98.19]

Radius of gyration: 25.14 Å; chains: 1; bounding box: 50×36×66 Å

Foldseek 3Di:
DVVVVVCVVVVPPVVVVVVVVCCVPVPVVVVCVVCVCVQVVDWDAWDWDWDFADDPVNPDGTDIDIDTDDTPDQDDDDFDDDPNHTDDPPDDDDHGDDPPD